Protein AF-A0A849FDZ3-F1 (afdb_monomer)

Radius of gyration: 18.73 Å; Cα contacts (8 Å, |Δi|>4): 47; chains: 1; bounding box: 44×27×50 Å

pLDDT: mean 84.11, std 13.03, range [46.38, 97.88]

Solvent-accessible surface area (backbone atoms only — not comparable to full-atom values): 6232 Å² total; per-residue (Å²): 130,76,91,40,75,70,62,47,52,57,54,47,57,64,52,71,40,48,82,94,50,28,70,62,55,47,50,52,52,50,52,52,50,51,52,51,49,50,50,49,66,63,46,47,59,54,50,68,71,26,58,86,28,51,74,29,84,87,78,47,95,52,77,68,40,49,68,59,55,53,51,52,52,52,50,52,50,47,52,54,47,43,76,74,70,54,76,89,62,85,94,58,54,65,69,61,41,44,55,59,65,74,75,108

Mean predicted aligned error: 6.89 Å

Structure (mmCIF, N/CA/C/O backbone):
data_AF-A0A849FDZ3-F1
#
_entry.id   AF-A0A849FDZ3-F1
#
loop_
_atom_site.group_PDB
_atom_site.id
_atom_site.type_symbol
_atom_site.label_atom_id
_atom_site.label_alt_id
_atom_site.label_comp_id
_atom_site.label_asym_id
_atom_site.label_entity_id
_atom_site.label_seq_id
_atom_site.pdbx_PDB_ins_code
_atom_site.Cartn_x
_atom_site.Cartn_y
_atom_site.Cartn_z
_atom_site.occupancy
_atom_site.B_iso_or_equiv
_atom_site.auth_seq_id
_atom_site.auth_comp_id
_atom_site.auth_asym_id
_atom_site.auth_atom_id
_atom_site.pdbx_PDB_model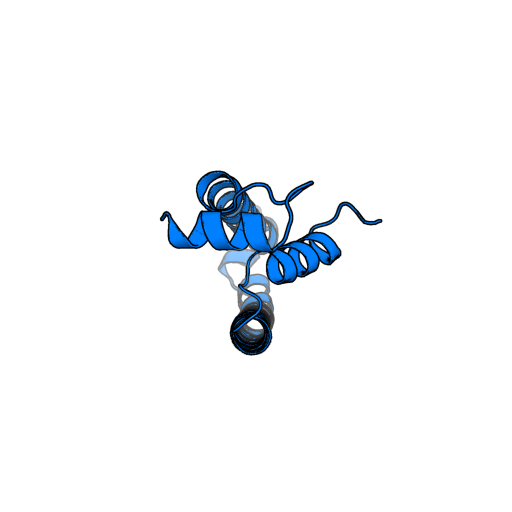_num
ATOM 1 N N . PHE A 1 1 ? 1.438 20.405 3.574 1.00 48.34 1 PHE A N 1
ATOM 2 C CA . PHE A 1 1 ? 2.163 19.255 4.156 1.00 48.34 1 PHE A CA 1
ATOM 3 C C . PHE A 1 1 ? 1.228 18.137 4.639 1.00 48.34 1 PHE A C 1
ATOM 5 O O . PHE A 1 1 ? 1.560 16.984 4.427 1.00 48.34 1 PHE A O 1
ATOM 12 N N . ALA A 1 2 ? 0.048 18.436 5.207 1.00 49.44 2 ALA A N 1
ATOM 13 C CA . ALA A 1 2 ? -0.872 17.420 5.751 1.00 49.44 2 ALA A CA 1
ATOM 14 C C . ALA A 1 2 ? -1.839 16.743 4.745 1.00 49.44 2 ALA A C 1
ATOM 16 O O . ALA A 1 2 ? -2.526 15.801 5.113 1.00 49.44 2 ALA A O 1
ATOM 17 N N . MET A 1 3 ? -1.894 17.188 3.482 1.00 60.69 3 MET A N 1
ATOM 18 C CA . MET A 1 3 ? -2.721 16.575 2.424 1.00 60.69 3 MET A CA 1
ATOM 19 C C . MET A 1 3 ? -1.892 15.612 1.564 1.00 60.69 3 MET A C 1
ATOM 21 O O . MET A 1 3 ? -1.787 15.778 0.352 1.00 60.69 3 MET A O 1
ATOM 25 N N . SER A 1 4 ? -1.204 14.663 2.189 1.00 73.31 4 SER A N 1
ATOM 26 C CA . SER A 1 4 ? -0.492 13.607 1.467 1.00 73.31 4 SER A CA 1
ATOM 27 C C . SER A 1 4 ? -0.880 12.246 2.027 1.00 73.31 4 SER A C 1
ATOM 29 O O . SER A 1 4 ? -1.417 12.146 3.131 1.00 73.31 4 SER A O 1
ATOM 31 N N . MET A 1 5 ? -0.590 11.193 1.264 1.00 74.88 5 MET A N 1
ATOM 32 C CA . MET A 1 5 ? -0.885 9.815 1.664 1.00 74.88 5 MET A CA 1
ATOM 33 C C . MET A 1 5 ? -0.196 9.410 2.977 1.00 74.88 5 MET A C 1
ATOM 35 O O . MET A 1 5 ? -0.674 8.510 3.653 1.00 74.88 5 MET A O 1
ATOM 39 N N . GLY A 1 6 ? 0.888 10.090 3.369 1.00 79.25 6 GLY A N 1
ATOM 40 C CA . GLY A 1 6 ? 1.611 9.813 4.613 1.00 79.25 6 GLY A CA 1
ATOM 41 C C . GLY A 1 6 ? 0.726 9.952 5.860 1.00 79.25 6 GLY A C 1
ATOM 42 O O . GLY A 1 6 ? 0.379 8.942 6.462 1.00 79.25 6 GLY A O 1
ATOM 43 N N . PRO A 1 7 ? 0.339 11.172 6.270 1.00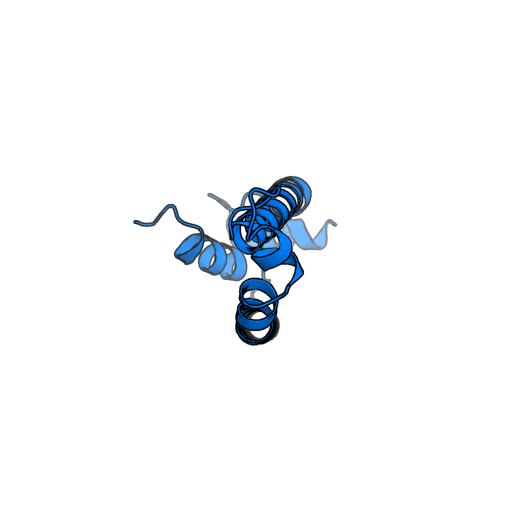 84.88 7 PRO A N 1
ATOM 44 C CA . PRO A 1 7 ? -0.469 11.379 7.471 1.00 84.88 7 PRO A CA 1
ATOM 45 C C . PRO A 1 7 ? -1.906 10.856 7.335 1.00 84.88 7 PRO A C 1
ATOM 47 O O . PRO A 1 7 ? -2.451 10.350 8.313 1.00 84.88 7 PRO A O 1
ATOM 50 N N . ILE A 1 8 ? -2.521 10.935 6.147 1.00 87.25 8 ILE A N 1
ATOM 51 C CA . ILE A 1 8 ? -3.940 10.577 5.983 1.00 87.25 8 ILE A CA 1
ATOM 52 C C . ILE A 1 8 ? -4.203 9.085 6.214 1.00 87.25 8 ILE A C 1
ATOM 54 O O . ILE A 1 8 ? -5.217 8.740 6.810 1.00 87.25 8 ILE A O 1
ATOM 58 N N . VAL A 1 9 ? -3.283 8.200 5.812 1.00 87.75 9 VAL A N 1
ATOM 59 C CA . VAL A 1 9 ? -3.444 6.749 6.000 1.00 87.75 9 VAL A CA 1
ATOM 60 C C . VAL A 1 9 ? -3.438 6.390 7.485 1.00 87.75 9 VAL A C 1
ATOM 62 O O . VAL A 1 9 ? -4.240 5.568 7.918 1.00 87.75 9 VAL A O 1
ATOM 65 N N . TRP A 1 10 ? -2.587 7.034 8.285 1.00 88.00 10 TRP A N 1
ATOM 66 C CA . TRP A 1 10 ? -2.534 6.787 9.728 1.00 88.00 10 TRP A CA 1
ATOM 67 C C . TRP A 1 10 ? -3.761 7.313 10.464 1.00 88.00 10 TRP A C 1
ATOM 69 O O . TRP A 1 10 ? -4.271 6.625 11.348 1.00 88.00 10 TRP A O 1
ATOM 79 N N . VAL A 1 11 ? -4.258 8.491 10.074 1.00 88.62 11 VAL A N 1
ATOM 80 C CA . VAL A 1 11 ? -5.519 9.032 10.603 1.00 88.62 11 VAL A CA 1
ATOM 81 C C . VAL A 1 11 ? -6.654 8.062 10.290 1.00 88.62 11 VAL A C 1
ATOM 83 O O . VAL A 1 11 ? -7.319 7.577 11.204 1.00 88.62 11 VAL A O 1
ATOM 86 N N . LEU A 1 12 ? -6.779 7.671 9.023 1.00 88.25 12 LEU A N 1
ATOM 87 C CA . LEU A 1 12 ? -7.806 6.752 8.556 1.00 88.25 12 LEU A CA 1
ATOM 88 C C . LEU A 1 12 ? -7.775 5.410 9.314 1.00 88.25 12 LEU A C 1
ATOM 90 O O . LEU A 1 12 ? -8.804 4.956 9.802 1.00 88.25 12 LEU A O 1
ATOM 94 N N . LEU A 1 13 ? -6.604 4.784 9.480 1.00 88.69 13 LEU A N 1
ATOM 95 C CA . LEU A 1 13 ? -6.483 3.532 10.242 1.00 88.69 13 LEU A CA 1
ATOM 96 C C . LEU A 1 13 ? -6.914 3.690 11.708 1.00 88.69 13 LEU A C 1
ATOM 98 O O . LEU A 1 13 ? -7.481 2.761 12.282 1.00 88.69 13 LEU A O 1
ATOM 102 N N . SER A 1 14 ? -6.668 4.850 12.320 1.00 86.50 14 SER A N 1
ATOM 103 C CA . SER A 1 14 ? -7.075 5.100 13.707 1.00 86.50 14 SER A CA 1
ATOM 104 C C . SER A 1 14 ? -8.585 5.324 13.866 1.00 86.50 14 SER A C 1
ATOM 106 O O . SER A 1 14 ? -9.140 4.971 14.910 1.00 86.50 14 SER A O 1
ATOM 108 N N . GLU A 1 15 ? -9.245 5.841 12.825 1.00 87.94 15 GLU A N 1
ATOM 109 C CA . GLU A 1 15 ? -10.686 6.128 12.787 1.00 87.94 15 GLU A CA 1
ATOM 110 C C . GLU A 1 15 ? -11.535 4.926 12.346 1.00 87.94 15 GLU A C 1
ATOM 112 O O . GLU A 1 15 ? -12.655 4.761 12.821 1.00 87.94 15 GLU A O 1
ATOM 117 N N . ILE A 1 16 ? -11.016 4.069 11.458 1.00 87.62 16 ILE A N 1
ATOM 118 C CA . ILE A 1 16 ? -11.750 2.907 10.928 1.00 87.62 16 ILE A CA 1
ATOM 119 C C . ILE A 1 16 ? -11.864 1.779 11.960 1.00 87.62 16 ILE A C 1
ATOM 121 O O . ILE A 1 16 ? -12.861 1.057 11.981 1.00 87.62 16 ILE A O 1
ATOM 125 N N . PHE A 1 17 ? -10.838 1.573 12.792 1.00 88.12 17 PHE A N 1
ATOM 126 C CA . PHE A 1 17 ? -10.834 0.443 13.717 1.00 88.12 17 PHE A CA 1
ATOM 127 C C . PHE A 1 17 ? -11.633 0.730 15.002 1.00 88.12 17 PHE A C 1
ATOM 129 O O . PHE A 1 17 ? -11.362 1.734 15.675 1.00 88.12 17 PHE A O 1
ATOM 136 N N . PRO A 1 18 ? -12.540 -0.187 15.414 1.00 85.88 18 PRO A N 1
ATOM 137 C CA . PRO A 1 18 ? -13.299 -0.055 16.655 1.00 85.88 18 PRO A CA 1
ATOM 138 C C . PRO A 1 18 ? -12.394 0.052 17.879 1.00 85.88 18 PRO A C 1
ATOM 140 O O . PRO A 1 18 ? -11.387 -0.657 17.980 1.00 85.88 18 PRO A O 1
ATOM 143 N N . ASN A 1 19 ? -12.788 0.863 18.863 1.00 84.62 19 ASN A N 1
ATOM 144 C CA . ASN A 1 19 ? -11.993 1.146 20.063 1.00 84.62 19 ASN A CA 1
ATOM 145 C C . ASN A 1 19 ? -11.528 -0.130 20.779 1.00 84.62 19 ASN A C 1
ATOM 147 O O . ASN A 1 19 ? -10.374 -0.223 21.195 1.00 84.62 19 ASN A O 1
ATOM 151 N N . LYS A 1 20 ? -12.409 -1.135 20.873 1.00 87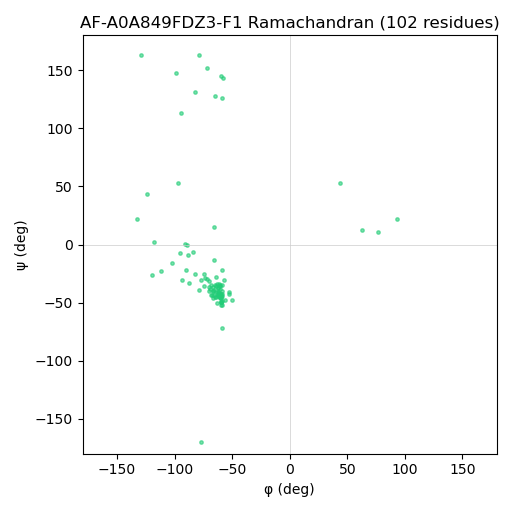.12 20 LYS A N 1
ATOM 152 C CA . LYS A 1 20 ? -12.164 -2.394 21.598 1.00 87.12 20 LYS A CA 1
ATOM 153 C C . LYS A 1 20 ? -10.995 -3.208 21.039 1.00 87.12 20 LYS A C 1
ATOM 155 O O . LYS A 1 20 ? -10.302 -3.870 21.804 1.00 87.12 20 LYS A O 1
ATOM 160 N N . ILE A 1 21 ? -10.786 -3.173 19.722 1.00 88.50 21 ILE A N 1
ATOM 161 C CA . ILE A 1 21 ? -9.761 -3.975 19.034 1.00 88.50 21 ILE A CA 1
ATOM 162 C C . ILE A 1 21 ? -8.705 -3.121 18.334 1.00 88.50 21 ILE A C 1
ATOM 164 O O . ILE A 1 21 ? -7.805 -3.678 17.706 1.00 88.50 21 ILE A O 1
ATOM 168 N N . ARG A 1 22 ? -8.784 -1.787 18.442 1.00 88.19 22 ARG A N 1
ATOM 169 C CA . ARG A 1 22 ? -7.947 -0.846 17.684 1.00 88.19 22 ARG A CA 1
ATOM 170 C C . ARG A 1 22 ? -6.469 -1.189 17.775 1.00 88.19 22 ARG A C 1
ATOM 172 O O . ARG A 1 22 ? -5.812 -1.260 16.748 1.00 88.19 22 ARG A O 1
ATOM 179 N N . SER A 1 23 ? -5.955 -1.443 18.977 1.00 91.62 23 SER A N 1
ATOM 180 C CA . SER A 1 23 ? -4.532 -1.753 19.166 1.00 91.62 23 SER A CA 1
ATOM 181 C C . SER A 1 23 ? -4.103 -3.019 18.409 1.00 91.62 23 SER A C 1
ATOM 183 O O . SER A 1 23 ? -3.107 -2.990 17.688 1.00 91.62 23 SER A O 1
ATOM 185 N N . ALA A 1 24 ? -4.882 -4.101 18.499 1.00 94.12 24 ALA A N 1
ATOM 186 C CA . ALA A 1 24 ? -4.586 -5.352 17.803 1.00 94.12 24 ALA A CA 1
ATOM 187 C C . ALA A 1 24 ? -4.745 -5.215 16.279 1.00 94.12 24 ALA A C 1
ATOM 189 O O . ALA A 1 24 ? -3.877 -5.650 15.523 1.00 94.12 24 ALA A O 1
ATOM 190 N N . ALA A 1 25 ? -5.816 -4.561 15.822 1.00 92.62 25 ALA A N 1
ATOM 191 C CA . ALA A 1 25 ? -6.062 -4.312 14.404 1.00 92.62 25 ALA A CA 1
ATOM 192 C C . ALA A 1 25 ? -4.967 -3.429 13.783 1.00 92.62 25 ALA A C 1
ATOM 194 O O . ALA A 1 25 ? -4.450 -3.740 12.708 1.00 92.62 25 ALA A O 1
ATOM 195 N N . MET A 1 26 ? -4.537 -2.382 14.497 1.00 94.06 26 MET A N 1
ATOM 196 C CA . MET A 1 26 ? -3.397 -1.562 14.098 1.00 94.06 26 MET A CA 1
ATOM 197 C C . MET A 1 26 ? -2.110 -2.381 14.034 1.00 94.06 26 MET A C 1
ATOM 199 O O . MET A 1 26 ? -1.384 -2.256 13.055 1.00 94.06 26 MET A O 1
ATOM 203 N N . ALA A 1 27 ? -1.828 -3.250 15.008 1.00 95.25 27 ALA A N 1
ATOM 204 C CA . ALA A 1 27 ? -0.630 -4.091 14.974 1.00 95.25 27 ALA A CA 1
ATOM 205 C C . ALA A 1 27 ? -0.585 -4.986 13.722 1.00 95.25 27 ALA A C 1
ATOM 207 O O . ALA A 1 27 ? 0.452 -5.065 13.066 1.00 95.25 27 ALA A O 1
ATOM 208 N N . VAL A 1 28 ? -1.713 -5.596 13.342 1.00 96.12 28 VAL A N 1
ATOM 209 C CA . VAL A 1 28 ? -1.820 -6.404 12.114 1.00 96.12 28 VAL A CA 1
ATOM 210 C C . VAL A 1 28 ? -1.629 -5.545 10.863 1.00 96.12 28 VAL A C 1
ATOM 212 O O . VAL A 1 28 ? -0.870 -5.928 9.973 1.00 96.12 28 VAL A O 1
ATOM 215 N N . ALA A 1 29 ? -2.263 -4.370 10.797 1.00 94.06 29 ALA A N 1
ATOM 216 C CA . ALA A 1 29 ? -2.114 -3.450 9.669 1.00 94.06 29 ALA A CA 1
ATOM 217 C C . ALA A 1 29 ? -0.657 -2.987 9.499 1.00 94.06 29 ALA A C 1
ATOM 219 O O . ALA A 1 29 ? -0.126 -2.987 8.388 1.00 94.06 29 ALA A O 1
ATOM 220 N N . VAL A 1 30 ? 0.014 -2.657 10.604 1.00 94.75 30 VAL A N 1
ATOM 221 C CA . VAL A 1 30 ? 1.423 -2.248 10.621 1.00 94.75 30 VAL A CA 1
ATOM 222 C C . VAL A 1 30 ? 2.337 -3.408 10.233 1.00 94.75 30 VAL A C 1
ATOM 224 O O . VAL A 1 30 ? 3.233 -3.222 9.413 1.00 94.75 30 VAL A O 1
ATOM 227 N N . ALA A 1 31 ? 2.098 -4.615 10.747 1.00 97.44 31 ALA A N 1
ATOM 228 C CA . ALA A 1 31 ? 2.853 -5.803 10.350 1.00 97.44 31 ALA A CA 1
ATOM 229 C C . ALA A 1 31 ? 2.709 -6.086 8.846 1.00 97.44 31 ALA A C 1
ATOM 231 O O . ALA A 1 31 ? 3.707 -6.314 8.163 1.00 97.44 31 ALA A O 1
ATOM 232 N N . GLY A 1 32 ? 1.488 -5.993 8.309 1.00 96.44 32 GLY A N 1
ATOM 233 C CA . GLY A 1 32 ? 1.228 -6.102 6.873 1.00 96.44 32 GLY A CA 1
ATOM 234 C C . GLY A 1 32 ? 1.944 -5.019 6.061 1.00 96.44 32 GLY A C 1
ATOM 235 O O . GLY A 1 32 ? 2.555 -5.322 5.038 1.00 96.44 32 GLY A O 1
ATOM 236 N N . GLN A 1 33 ? 1.946 -3.772 6.542 1.00 95.19 33 GLN A N 1
ATOM 237 C CA . GLN A 1 33 ? 2.671 -2.660 5.919 1.00 95.19 33 GLN A CA 1
ATOM 238 C C . GLN A 1 33 ? 4.186 -2.896 5.902 1.00 95.19 33 GLN A C 1
ATOM 240 O O . GLN A 1 33 ? 4.840 -2.599 4.902 1.00 95.19 33 GLN A O 1
ATOM 245 N N . TRP A 1 34 ? 4.766 -3.426 6.978 1.00 96.81 34 TRP A N 1
ATOM 246 C CA . TRP A 1 34 ? 6.193 -3.759 7.024 1.00 96.81 34 TRP A CA 1
ATOM 247 C C . TRP A 1 34 ? 6.540 -4.941 6.128 1.00 96.81 34 TRP A C 1
ATOM 249 O O . TRP A 1 34 ? 7.559 -4.905 5.444 1.00 96.81 34 TRP A O 1
ATOM 259 N N . LEU A 1 35 ? 5.676 -5.950 6.062 1.00 97.88 35 LEU A N 1
ATOM 260 C CA . LEU A 1 35 ? 5.856 -7.079 5.158 1.00 97.88 35 LEU A CA 1
ATOM 261 C C . LEU A 1 35 ? 5.798 -6.633 3.689 1.00 97.88 35 LEU A C 1
ATOM 263 O O . LEU A 1 35 ? 6.662 -7.002 2.895 1.00 97.88 35 LEU A O 1
ATOM 267 N N . ALA A 1 36 ? 4.832 -5.787 3.330 1.00 95.12 36 ALA A N 1
ATOM 268 C CA . ALA A 1 36 ? 4.754 -5.193 1.999 1.00 95.12 36 ALA A CA 1
ATOM 269 C C . ALA A 1 36 ? 5.993 -4.339 1.688 1.00 95.12 36 ALA A C 1
ATOM 271 O O . ALA A 1 36 ? 6.561 -4.453 0.603 1.00 95.12 36 ALA A O 1
ATOM 272 N N . ASN A 1 37 ? 6.457 -3.531 2.648 1.00 96.12 37 ASN A N 1
ATOM 273 C CA . ASN A 1 37 ? 7.687 -2.754 2.502 1.00 96.12 37 ASN A CA 1
ATOM 274 C C . ASN A 1 37 ? 8.910 -3.653 2.270 1.00 96.12 37 ASN A C 1
ATOM 276 O O . ASN A 1 37 ? 9.711 -3.358 1.384 1.00 96.12 37 ASN A O 1
ATOM 280 N N . TYR A 1 38 ? 9.025 -4.761 3.004 1.00 97.50 38 TYR A N 1
ATOM 281 C CA . TYR A 1 38 ? 10.082 -5.746 2.802 1.00 97.50 38 TYR A CA 1
ATOM 282 C C . TYR A 1 38 ? 10.038 -6.306 1.378 1.00 97.50 38 TYR A C 1
ATOM 284 O O . TYR A 1 38 ? 11.038 -6.230 0.666 1.00 97.50 38 TYR A O 1
ATOM 292 N N . PHE A 1 39 ? 8.877 -6.783 0.920 1.00 96.69 39 PHE A N 1
ATOM 293 C CA . PHE A 1 39 ? 8.740 -7.321 -0.434 1.00 96.69 39 PHE A CA 1
ATOM 294 C C . PHE A 1 39 ? 9.081 -6.298 -1.510 1.00 96.69 39 PHE A C 1
ATOM 296 O O . PHE A 1 39 ? 9.840 -6.620 -2.421 1.00 96.69 39 PHE A O 1
ATOM 303 N N . V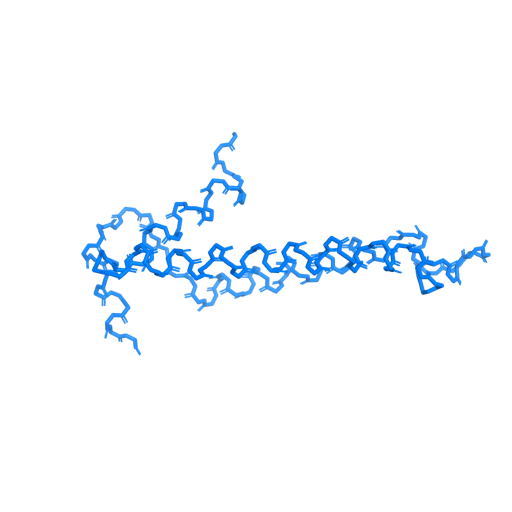AL A 1 40 ? 8.582 -5.064 -1.407 1.00 95.56 40 VAL A N 1
ATOM 304 C CA . VAL A 1 40 ? 8.922 -3.999 -2.361 1.00 95.56 40 VAL A CA 1
ATOM 305 C C . VAL A 1 40 ? 10.422 -3.725 -2.334 1.00 95.56 40 VAL A C 1
ATOM 307 O O . VAL A 1 40 ? 11.043 -3.675 -3.386 1.00 95.56 40 VAL A O 1
ATOM 310 N N . SER A 1 41 ? 11.032 -3.628 -1.154 1.00 95.88 41 SER A N 1
ATOM 311 C CA . SER A 1 41 ? 12.468 -3.351 -1.025 1.00 95.88 41 SER A CA 1
ATOM 312 C C . SER A 1 41 ? 13.343 -4.461 -1.614 1.00 95.88 41 SER A C 1
ATOM 314 O O . SER A 1 41 ? 14.380 -4.163 -2.195 1.00 95.88 41 SER A O 1
ATOM 316 N N . GLN A 1 42 ? 12.932 -5.729 -1.500 1.00 96.00 42 GLN A N 1
ATOM 317 C CA . GLN A 1 42 ? 13.667 -6.856 -2.087 1.00 96.00 42 GLN A CA 1
ATOM 318 C C . GLN A 1 42 ? 13.419 -7.001 -3.593 1.00 96.00 42 GLN A C 1
ATOM 320 O O . GLN A 1 42 ? 14.336 -7.309 -4.348 1.00 96.00 42 GLN A O 1
ATOM 325 N N . THR A 1 43 ? 12.185 -6.785 -4.048 1.00 92.81 43 THR A N 1
ATOM 326 C CA . THR A 1 43 ? 11.812 -6.982 -5.459 1.00 92.81 43 THR A CA 1
ATOM 327 C C . THR A 1 43 ? 12.162 -5.790 -6.339 1.00 92.81 43 THR A C 1
ATOM 329 O O . THR A 1 43 ? 12.399 -5.970 -7.530 1.00 92.81 43 THR A O 1
ATOM 332 N N . PHE A 1 44 ? 12.247 -4.580 -5.785 1.00 92.69 44 PHE A N 1
ATOM 333 C CA . PHE A 1 44 ? 12.531 -3.374 -6.558 1.00 92.69 44 PHE A CA 1
ATOM 334 C C . PHE A 1 44 ? 13.884 -3.431 -7.292 1.00 92.69 44 PHE A C 1
ATOM 336 O O . PHE A 1 44 ? 13.874 -3.221 -8.507 1.00 92.69 44 PHE A O 1
ATOM 343 N N . PRO A 1 45 ? 15.021 -3.791 -6.654 1.00 92.25 45 PRO A N 1
ATOM 344 C CA . PRO A 1 45 ? 16.287 -3.979 -7.367 1.00 92.25 45 PRO A CA 1
ATOM 345 C C . PRO A 1 45 ? 16.197 -5.048 -8.459 1.00 92.25 45 PRO A C 1
ATOM 347 O O . PRO A 1 45 ? 16.686 -4.833 -9.561 1.00 92.25 45 PRO A O 1
ATOM 350 N N . ILE A 1 46 ? 15.491 -6.157 -8.194 1.00 92.25 46 ILE A N 1
ATOM 351 C CA . ILE A 1 46 ? 15.295 -7.241 -9.170 1.00 92.25 46 ILE A CA 1
ATOM 352 C C . ILE A 1 46 ? 14.593 -6.710 -10.423 1.00 92.25 46 ILE A C 1
ATOM 354 O O . ILE A 1 46 ? 15.018 -7.008 -11.534 1.00 92.25 46 ILE A O 1
ATOM 358 N N . VAL A 1 47 ? 13.546 -5.895 -10.270 1.00 90.25 47 VAL A N 1
ATOM 359 C CA . VAL A 1 47 ? 12.843 -5.284 -11.408 1.00 90.25 47 VAL A CA 1
ATOM 360 C C . VAL A 1 47 ? 13.739 -4.281 -12.129 1.00 90.25 47 VAL A C 1
ATOM 362 O O . VAL A 1 47 ? 13.810 -4.311 -13.355 1.00 90.25 47 VAL A O 1
ATOM 365 N N . VAL A 1 48 ? 14.435 -3.411 -11.395 1.00 88.75 48 VAL A N 1
ATOM 366 C CA . VAL A 1 48 ? 15.314 -2.383 -11.975 1.00 88.75 48 VAL A CA 1
ATOM 367 C C . VAL A 1 48 ? 16.450 -3.006 -12.787 1.00 88.75 48 VAL A C 1
ATOM 369 O O . VAL A 1 48 ? 16.767 -2.524 -13.875 1.00 88.75 48 VAL A O 1
ATOM 372 N N . GLU A 1 49 ? 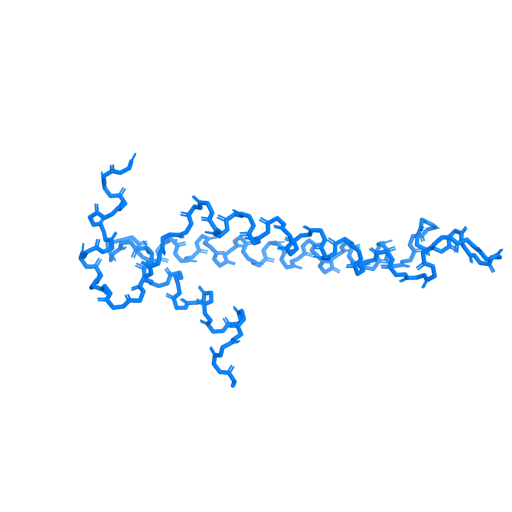17.049 -4.080 -12.284 1.00 87.62 49 GLU A N 1
ATOM 373 C CA . GLU A 1 49 ? 18.176 -4.762 -12.919 1.00 87.62 49 GLU A CA 1
ATOM 374 C C . GLU A 1 49 ? 17.750 -5.840 -13.919 1.00 87.62 49 GLU A C 1
ATOM 376 O O . GLU A 1 49 ? 18.596 -6.347 -14.656 1.00 87.62 49 GLU A O 1
ATOM 381 N N . SER A 1 50 ? 16.457 -6.176 -13.967 1.00 86.19 50 SER A N 1
ATOM 382 C CA . SER A 1 50 ? 15.941 -7.198 -14.871 1.00 86.19 50 SER A CA 1
ATOM 383 C C . SER A 1 50 ? 16.201 -6.850 -16.330 1.00 86.19 50 SER A C 1
ATOM 385 O O . SER A 1 50 ? 16.059 -5.699 -16.759 1.00 86.19 50 SER A O 1
ATOM 387 N N . ASP A 1 51 ? 16.458 -7.887 -17.124 1.00 81.19 51 ASP A N 1
ATOM 388 C CA . ASP A 1 51 ? 16.509 -7.752 -18.572 1.00 81.19 51 ASP A CA 1
ATOM 389 C C . ASP A 1 51 ? 15.195 -7.189 -19.109 1.00 81.19 51 ASP A C 1
ATOM 391 O O . ASP A 1 51 ? 15.239 -6.423 -20.042 1.00 81.19 51 ASP A O 1
ATOM 395 N N . ALA A 1 52 ? 14.029 -7.426 -18.499 1.00 79.06 52 ALA A N 1
ATOM 396 C CA . ALA A 1 52 ? 12.768 -6.797 -18.921 1.00 79.06 52 ALA A CA 1
ATOM 397 C C . ALA A 1 52 ? 12.784 -5.260 -18.834 1.00 79.06 52 ALA A C 1
ATOM 399 O O . ALA A 1 52 ? 12.244 -4.583 -19.711 1.00 79.06 52 ALA A O 1
ATOM 400 N N . ASN A 1 53 ? 13.418 -4.702 -17.801 1.00 79.06 53 ASN A N 1
ATOM 401 C CA . ASN A 1 53 ? 13.611 -3.259 -17.676 1.00 79.06 53 ASN A CA 1
ATOM 402 C C . ASN A 1 53 ? 14.740 -2.747 -18.594 1.00 79.06 53 ASN A C 1
ATOM 404 O O . ASN A 1 53 ? 14.669 -1.616 -19.079 1.00 79.06 53 ASN A O 1
ATOM 408 N N . ARG A 1 54 ? 15.748 -3.595 -18.860 1.00 69.75 54 ARG A N 1
ATOM 409 C CA . ARG A 1 54 ? 16.949 -3.300 -19.666 1.00 69.75 54 ARG A CA 1
ATOM 410 C C . ARG A 1 54 ? 16.886 -3.713 -21.143 1.00 69.75 54 ARG A C 1
ATOM 412 O O . ARG A 1 54 ? 17.784 -3.329 -21.885 1.00 69.75 54 ARG A O 1
ATOM 419 N N . LEU A 1 55 ? 15.857 -4.438 -21.599 1.00 58.19 55 LEU A N 1
ATOM 420 C CA . LEU A 1 55 ? 15.705 -5.134 -22.906 1.00 58.19 55 LEU A CA 1
ATOM 421 C C . LEU A 1 55 ? 15.639 -4.181 -24.117 1.00 58.19 55 LEU A C 1
ATOM 423 O O . LEU A 1 55 ? 15.199 -4.522 -25.207 1.00 58.19 55 LEU A O 1
ATOM 427 N N . ILE A 1 56 ? 16.032 -2.938 -23.891 1.00 52.88 56 ILE A N 1
ATOM 428 C CA . ILE A 1 56 ? 15.784 -1.720 -24.645 1.00 52.88 56 ILE A CA 1
ATOM 429 C C . ILE A 1 56 ? 17.118 -0.977 -24.808 1.00 52.88 56 ILE A C 1
ATOM 431 O O . ILE A 1 56 ? 17.157 0.226 -25.034 1.00 52.88 56 ILE A O 1
ATOM 435 N N . MET A 1 57 ? 18.246 -1.678 -24.688 1.00 49.19 57 MET A N 1
ATOM 436 C CA . MET A 1 57 ? 19.562 -1.055 -24.820 1.00 49.19 57 MET A CA 1
ATOM 437 C C . MET A 1 57 ? 19.828 -0.520 -26.245 1.00 49.19 57 MET A C 1
ATOM 439 O O . MET A 1 57 ? 20.686 0.337 -26.398 1.00 49.19 57 MET A O 1
ATOM 443 N N . ASP A 1 58 ? 19.004 -0.909 -27.232 1.00 52.72 58 ASP A N 1
ATOM 444 C CA . ASP A 1 58 ? 19.014 -0.417 -28.622 1.00 52.72 58 ASP A CA 1
ATOM 445 C C . ASP A 1 58 ? 17.643 0.156 -29.075 1.00 52.72 58 ASP A C 1
ATOM 447 O O . ASP A 1 58 ? 17.153 -0.134 -30.165 1.00 52.72 58 ASP A O 1
ATOM 451 N N . GLY A 1 59 ? 16.967 0.957 -28.236 1.00 54.09 59 GLY A N 1
ATOM 452 C CA . GLY A 1 59 ? 15.782 1.735 -28.660 1.00 54.09 59 GLY A CA 1
ATOM 453 C C . GLY A 1 59 ? 14.402 1.090 -28.452 1.00 54.09 59 GLY A C 1
ATOM 454 O O . GLY A 1 59 ? 13.436 1.473 -29.107 1.00 54.09 59 GLY A O 1
ATOM 455 N N . GLY A 1 60 ? 14.273 0.122 -27.549 1.00 61.44 60 GLY A N 1
ATOM 456 C CA . GLY A 1 60 ? 12.971 -0.455 -27.188 1.00 61.44 60 GLY A CA 1
ATOM 457 C C . GLY A 1 60 ? 12.069 0.391 -26.243 1.00 61.44 60 GLY A C 1
ATOM 458 O O . GLY A 1 60 ? 12.311 1.557 -25.949 1.00 61.44 60 GLY A O 1
ATOM 459 N N . THR A 1 61 ? 10.989 -0.223 -25.754 1.00 61.34 61 THR A N 1
ATOM 460 C CA . THR A 1 61 ? 9.725 0.384 -25.279 1.00 61.34 61 THR A CA 1
ATOM 461 C C . THR A 1 61 ? 9.702 1.169 -23.953 1.00 61.34 61 THR A C 1
ATOM 463 O O . THR A 1 61 ? 8.865 2.053 -23.811 1.00 61.34 61 THR A O 1
ATOM 466 N N . TRP A 1 62 ? 10.546 0.856 -22.967 1.00 65.31 62 TRP A N 1
ATOM 467 C CA . TRP A 1 62 ? 10.405 1.321 -21.570 1.00 65.31 62 TRP A CA 1
ATOM 468 C C . TRP A 1 62 ? 11.479 2.308 -21.093 1.00 65.31 62 TRP A C 1
ATOM 470 O O . TRP A 1 62 ? 11.207 3.031 -20.145 1.00 65.31 62 TRP A O 1
ATOM 480 N N . ASN A 1 63 ? 12.679 2.356 -21.691 1.00 73.88 63 ASN A N 1
ATOM 481 C CA . ASN A 1 63 ? 13.785 3.247 -21.282 1.00 73.88 63 ASN A CA 1
ATOM 482 C C . ASN A 1 63 ? 14.009 3.312 -19.746 1.00 73.88 63 ASN A C 1
ATOM 484 O O . ASN A 1 63 ? 13.982 4.384 -19.145 1.00 73.88 63 ASN A O 1
ATOM 488 N N . ASN A 1 64 ? 14.170 2.156 -19.089 1.00 75.19 64 ASN A N 1
ATOM 489 C CA . ASN A 1 64 ? 14.302 2.022 -17.627 1.00 75.19 64 ASN A CA 1
ATOM 490 C C . ASN A 1 64 ? 13.087 2.485 -16.790 1.00 75.19 64 ASN A C 1
ATOM 492 O O . ASN A 1 64 ? 13.198 2.621 -15.570 1.00 75.19 64 ASN A O 1
ATOM 496 N N . ALA A 1 65 ? 11.924 2.728 -17.406 1.00 85.75 65 ALA A N 1
ATOM 497 C CA . ALA A 1 65 ? 10.751 3.254 -16.712 1.00 85.75 65 ALA A CA 1
ATOM 498 C C . ALA A 1 65 ? 9.794 2.185 -16.150 1.00 85.75 65 ALA A C 1
ATOM 500 O O . ALA A 1 65 ? 8.780 2.536 -15.540 1.00 85.75 65 ALA A O 1
ATOM 501 N N . LEU A 1 66 ? 10.089 0.891 -16.325 1.00 86.06 66 LEU A N 1
ATOM 502 C CA . LEU A 1 66 ? 9.200 -0.207 -15.923 1.00 86.06 66 LEU A CA 1
ATOM 503 C C . LEU A 1 66 ? 8.745 -0.129 -14.447 1.00 86.06 66 LEU A C 1
ATOM 505 O O . LEU A 1 66 ? 7.546 -0.291 -14.203 1.00 86.06 66 LEU A O 1
ATOM 509 N N . PRO A 1 67 ? 9.611 0.193 -13.457 1.00 89.50 67 PRO A N 1
ATOM 510 C CA . PRO A 1 67 ? 9.177 0.324 -12.064 1.00 89.50 67 PRO A CA 1
ATOM 511 C C . PRO A 1 67 ? 8.121 1.419 -11.856 1.00 89.50 67 PRO A C 1
ATOM 513 O O . PRO A 1 67 ? 7.199 1.249 -11.059 1.00 89.50 67 PRO A O 1
ATOM 516 N N . TYR A 1 68 ? 8.210 2.530 -12.595 1.00 89.44 68 TYR A N 1
ATOM 517 C CA . TYR A 1 68 ? 7.250 3.631 -12.480 1.00 89.44 68 TYR A CA 1
ATOM 518 C C . TYR A 1 68 ? 5.879 3.254 -13.041 1.00 89.44 68 TYR A C 1
ATOM 520 O O . TYR A 1 68 ? 4.859 3.629 -12.461 1.00 89.44 68 TYR A O 1
ATOM 528 N N . PHE A 1 69 ? 5.831 2.480 -14.128 1.00 90.44 69 PHE A N 1
ATOM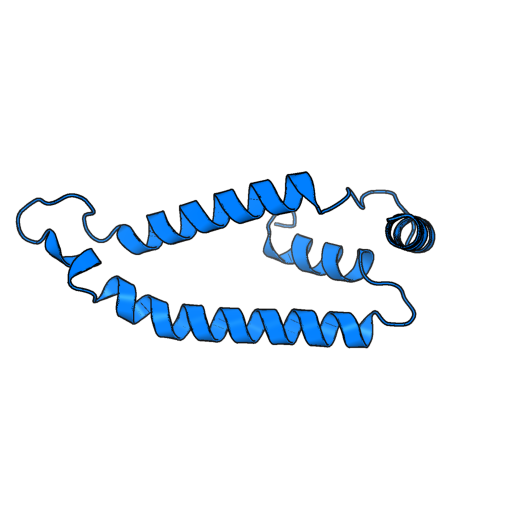 529 C CA . PHE A 1 69 ? 4.570 1.955 -14.658 1.00 90.44 69 PHE A CA 1
ATOM 530 C C . PHE A 1 69 ? 3.923 0.952 -13.704 1.00 90.44 69 PHE A C 1
ATOM 532 O O . PHE A 1 69 ? 2.713 1.020 -13.487 1.00 90.44 69 PHE A O 1
ATOM 539 N N . LEU A 1 70 ? 4.718 0.085 -13.068 1.00 91.50 70 LEU A N 1
ATOM 540 C CA . LEU A 1 70 ? 4.219 -0.820 -12.030 1.00 91.50 70 LEU A CA 1
ATOM 541 C C . LEU A 1 70 ? 3.616 -0.037 -10.859 1.00 91.50 70 LEU A C 1
ATOM 543 O O . LEU A 1 70 ? 2.475 -0.290 -10.477 1.00 91.50 70 LEU A O 1
ATOM 547 N N . PHE A 1 71 ? 4.323 0.966 -10.331 1.00 92.50 71 PHE A N 1
ATOM 548 C CA . PHE A 1 71 ? 3.780 1.808 -9.262 1.00 92.50 71 PHE A CA 1
ATOM 549 C C . PHE A 1 71 ? 2.541 2.590 -9.694 1.00 92.50 71 PHE A C 1
ATOM 551 O O . PHE A 1 71 ? 1.590 2.689 -8.922 1.00 92.50 71 PHE A O 1
ATOM 558 N N . SER A 1 72 ? 2.499 3.081 -10.932 1.00 94.31 72 SER A N 1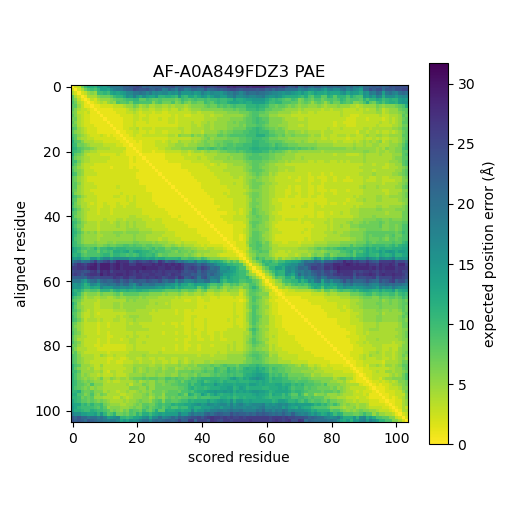
ATOM 559 C CA . SER A 1 72 ? 1.320 3.762 -11.476 1.00 94.31 72 SER A CA 1
ATOM 560 C C . SER A 1 72 ? 0.105 2.833 -11.530 1.00 94.31 72 SER A C 1
ATOM 562 O O . SER A 1 72 ? -0.992 3.236 -11.147 1.00 94.31 72 SER A O 1
ATOM 564 N N . ALA A 1 73 ? 0.290 1.568 -11.919 1.00 95.56 73 ALA A N 1
ATOM 565 C CA . ALA A 1 73 ? -0.774 0.567 -11.885 1.00 95.56 73 ALA A CA 1
ATOM 566 C C . ALA A 1 73 ? -1.276 0.313 -10.451 1.00 95.56 73 ALA A C 1
ATOM 568 O O . ALA A 1 73 ? -2.485 0.304 -10.216 1.00 95.56 73 ALA A O 1
ATOM 569 N N . PHE A 1 74 ? -0.372 0.194 -9.471 1.00 94.69 74 PHE A N 1
ATOM 570 C CA . PHE A 1 74 ? -0.759 0.076 -8.060 1.00 94.69 74 PHE A CA 1
ATOM 571 C C . PHE A 1 74 ? -1.501 1.312 -7.543 1.00 94.69 74 PHE A C 1
ATOM 573 O O . PHE A 1 74 ? -2.465 1.163 -6.796 1.00 94.69 74 PHE A O 1
ATOM 580 N N . ILE A 1 75 ? -1.120 2.521 -7.966 1.00 94.25 75 ILE A N 1
ATOM 581 C CA . ILE A 1 75 ? -1.844 3.752 -7.619 1.00 94.25 75 ILE A CA 1
ATOM 582 C C . ILE A 1 75 ? -3.287 3.688 -8.129 1.00 94.25 75 ILE A C 1
ATOM 584 O O . ILE A 1 75 ? -4.208 3.986 -7.371 1.00 94.25 75 ILE A O 1
ATOM 588 N N . VAL A 1 76 ? -3.511 3.250 -9.371 1.00 97.00 76 VAL A N 1
ATOM 589 C CA . VAL A 1 76 ? -4.871 3.086 -9.918 1.00 97.00 76 VAL A CA 1
ATOM 590 C C . VAL A 1 76 ? -5.674 2.068 -9.104 1.00 97.00 76 VAL A C 1
ATOM 592 O O . VAL A 1 76 ? -6.824 2.335 -8.759 1.00 97.00 76 VAL A O 1
ATOM 595 N N . ILE A 1 77 ? -5.068 0.936 -8.732 1.00 96.25 77 ILE A N 1
ATOM 596 C CA . ILE A 1 77 ? -5.712 -0.072 -7.875 1.00 96.25 77 ILE A CA 1
ATOM 597 C C . ILE A 1 77 ? -6.097 0.532 -6.518 1.00 96.25 77 ILE A C 1
ATOM 599 O O . ILE A 1 77 ? -7.221 0.330 -6.061 1.00 96.25 77 ILE A O 1
ATOM 603 N N . ILE A 1 78 ? -5.204 1.305 -5.893 1.00 92.88 78 ILE A N 1
ATOM 604 C CA . ILE A 1 78 ? -5.469 1.977 -4.613 1.00 92.88 78 ILE A CA 1
ATOM 605 C C . ILE A 1 78 ? -6.618 2.978 -4.756 1.00 92.88 78 ILE A C 1
ATOM 607 O O . ILE A 1 78 ? -7.506 2.989 -3.910 1.00 92.88 78 ILE A O 1
ATOM 611 N N . ILE A 1 79 ? -6.648 3.777 -5.826 1.00 93.50 79 ILE A N 1
ATOM 612 C CA . ILE A 1 79 ? -7.737 4.731 -6.085 1.00 93.50 79 ILE A CA 1
ATOM 613 C C . ILE A 1 79 ? -9.079 3.999 -6.180 1.00 93.50 79 ILE A C 1
ATOM 615 O O . ILE A 1 79 ? -10.035 4.386 -5.509 1.00 93.50 79 ILE A O 1
ATOM 619 N N . LEU A 1 80 ? -9.150 2.920 -6.965 1.00 96.50 80 LEU A N 1
ATOM 620 C CA . LEU A 1 80 ? -10.373 2.127 -7.118 1.00 96.50 80 LEU A CA 1
ATOM 621 C C . LEU A 1 80 ? -10.792 1.462 -5.803 1.00 96.50 80 LEU A C 1
ATOM 623 O O . LEU A 1 80 ? -11.977 1.445 -5.470 1.00 96.50 80 LEU A O 1
ATOM 627 N N . PHE A 1 81 ? -9.830 0.941 -5.039 1.00 93.75 81 PHE A N 1
ATOM 628 C CA . PHE A 1 81 ? -10.085 0.336 -3.737 1.00 93.75 81 PHE A CA 1
ATOM 629 C C . PHE A 1 81 ? -10.643 1.357 -2.741 1.00 93.75 81 PHE A C 1
ATOM 631 O O . PHE A 1 81 ? -11.689 1.117 -2.139 1.00 93.75 81 PHE A O 1
ATOM 638 N N . VAL A 1 82 ? -9.988 2.513 -2.603 1.00 91.62 82 VAL A N 1
ATOM 639 C CA . VAL A 1 82 ? -10.423 3.588 -1.703 1.00 91.62 82 VAL A CA 1
ATOM 640 C C . VAL A 1 82 ? -11.813 4.069 -2.098 1.00 91.62 82 VAL A C 1
ATOM 642 O O . VAL A 1 82 ? -12.706 4.078 -1.258 1.00 91.62 82 VAL A O 1
ATOM 645 N N . TRP A 1 83 ? -12.031 4.361 -3.382 1.00 91.19 83 TRP A N 1
ATOM 646 C CA . TRP A 1 83 ? -13.322 4.830 -3.884 1.00 91.19 83 TRP A CA 1
ATOM 647 C C . TRP A 1 83 ? -14.469 3.846 -3.612 1.00 91.19 83 TRP A C 1
ATOM 649 O O . TRP A 1 83 ? -15.597 4.264 -3.355 1.00 91.19 83 TRP A O 1
ATOM 659 N N . ARG A 1 84 ? -14.199 2.535 -3.652 1.00 92.38 84 ARG A N 1
ATOM 660 C CA . ARG A 1 84 ? -15.234 1.499 -3.533 1.00 92.38 84 ARG A CA 1
ATOM 661 C C . ARG A 1 84 ? -15.467 0.981 -2.112 1.00 92.38 84 ARG A C 1
ATOM 663 O O . ARG A 1 84 ? -16.582 0.524 -1.824 1.00 92.38 84 ARG A O 1
ATOM 670 N N . TYR A 1 85 ? -14.442 0.972 -1.262 1.00 89.38 85 TYR A N 1
ATOM 671 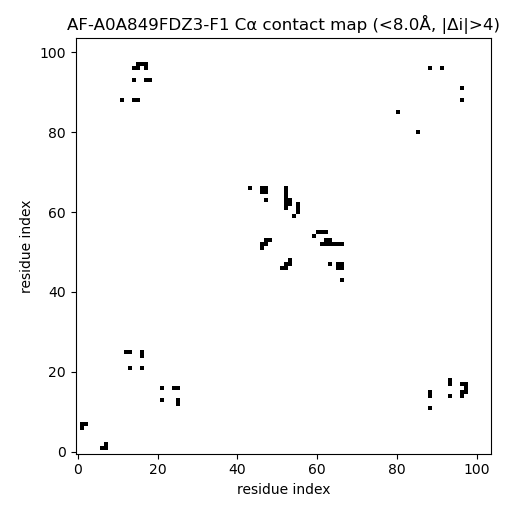C CA . TYR A 1 85 ? -14.474 0.269 0.027 1.00 89.38 85 TYR A CA 1
ATOM 672 C C . TYR A 1 85 ? -14.271 1.166 1.243 1.00 89.38 85 TYR A C 1
ATOM 674 O O . TYR A 1 85 ? -14.769 0.811 2.313 1.00 89.38 85 TYR A O 1
ATOM 682 N N . ILE A 1 86 ? -13.592 2.305 1.102 1.00 88.00 86 ILE A N 1
ATOM 683 C 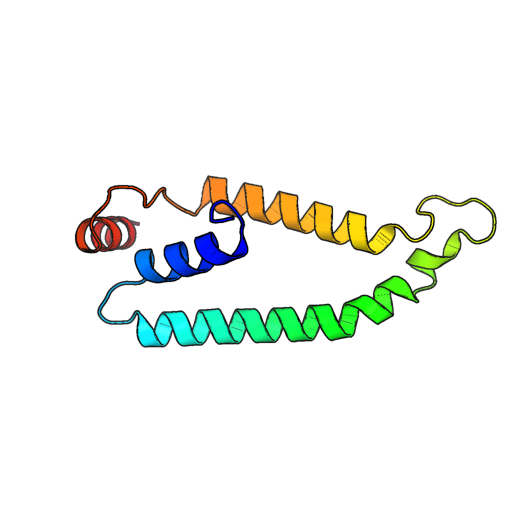CA . ILE A 1 86 ? -13.286 3.191 2.225 1.00 88.00 86 ILE A CA 1
ATOM 684 C C . ILE A 1 86 ? -14.368 4.277 2.325 1.00 88.00 86 ILE A C 1
ATOM 686 O O . ILE A 1 86 ? -14.481 5.102 1.418 1.00 88.00 86 ILE A O 1
ATOM 690 N N . PRO A 1 87 ? -15.194 4.287 3.390 1.00 85.56 87 PRO A N 1
ATOM 691 C CA . PRO A 1 87 ? -16.149 5.364 3.612 1.00 85.56 87 PRO A CA 1
ATOM 692 C C . PRO A 1 87 ? -15.431 6.648 4.048 1.00 85.56 87 PRO A C 1
ATOM 694 O O . PRO A 1 87 ? -14.388 6.595 4.695 1.00 85.56 87 PRO A O 1
ATOM 697 N N . GLU A 1 88 ? -16.021 7.800 3.732 1.00 85.94 88 GLU A N 1
ATOM 698 C CA . GLU A 1 88 ? -15.551 9.094 4.236 1.00 85.94 88 GLU A CA 1
ATOM 699 C C . GLU A 1 88 ? -15.722 9.169 5.762 1.00 85.94 88 GLU A C 1
ATOM 701 O O . GLU A 1 88 ? -16.817 8.917 6.281 1.00 85.94 88 GLU A O 1
ATOM 706 N N . THR A 1 89 ? -14.644 9.523 6.464 1.00 86.62 89 THR A N 1
ATOM 707 C CA . THR A 1 89 ? -14.574 9.586 7.933 1.00 86.62 89 THR A CA 1
ATOM 708 C C . THR A 1 89 ? -14.676 11.015 8.465 1.00 86.62 89 THR A C 1
ATOM 710 O O . THR A 1 89 ? -14.981 11.227 9.640 1.00 86.62 89 THR A O 1
ATOM 713 N N . LYS A 1 90 ? -14.485 12.026 7.608 1.00 82.25 90 LYS A N 1
ATOM 714 C CA . LYS A 1 90 ? -14.476 13.432 8.011 1.00 82.25 90 LYS A CA 1
ATOM 715 C C . LYS A 1 90 ? -15.787 13.856 8.673 1.00 82.25 90 LYS A C 1
ATOM 717 O O . LYS A 1 90 ? -16.863 13.777 8.083 1.00 82.25 90 LYS A O 1
ATOM 722 N N . GLY A 1 91 ? -15.662 14.421 9.874 1.00 81.38 91 GLY A N 1
ATOM 723 C CA . GLY A 1 91 ? -16.782 14.993 10.624 1.00 81.38 91 GLY A CA 1
ATOM 724 C C . GLY A 1 91 ? -17.688 13.961 11.294 1.00 81.38 91 GLY A C 1
ATOM 725 O O . GLY A 1 91 ? -18.754 14.344 11.766 1.00 81.38 91 GLY A O 1
ATOM 726 N N . LYS A 1 92 ? -17.277 12.687 11.334 1.00 84.50 92 LYS A N 1
ATOM 727 C CA . LYS A 1 92 ? -17.968 11.617 12.058 1.00 84.50 92 LYS A CA 1
ATOM 728 C C . LYS A 1 92 ? -17.313 11.365 13.409 1.00 84.50 92 LYS A C 1
ATOM 730 O O . LYS A 1 92 ? -16.096 11.505 13.540 1.00 84.50 92 LYS A O 1
ATOM 735 N N . THR A 1 93 ? -18.100 10.976 14.408 1.00 85.38 93 THR A N 1
ATOM 736 C CA . THR A 1 93 ? -17.542 10.483 15.678 1.00 85.38 93 THR A CA 1
ATOM 737 C C . THR A 1 93 ? -17.076 9.034 15.539 1.00 85.38 93 THR A C 1
ATOM 739 O O . THR A 1 93 ? -17.466 8.319 14.614 1.00 85.38 93 THR A O 1
ATOM 742 N N . LEU A 1 94 ? -16.242 8.570 16.472 1.00 78.81 94 LEU A N 1
ATOM 743 C CA . LEU A 1 94 ? -15.773 7.181 16.471 1.00 78.81 94 LEU A CA 1
ATOM 744 C C . LEU A 1 94 ? -16.931 6.187 16.659 1.00 78.81 94 LEU A C 1
ATOM 746 O O . LEU A 1 94 ? -16.912 5.117 16.059 1.00 78.81 94 LEU A O 1
ATOM 750 N N . GLU A 1 95 ? -17.958 6.541 17.436 1.00 80.38 95 GLU A N 1
ATOM 751 C CA . GLU A 1 95 ? -19.152 5.704 17.613 1.00 80.38 95 GLU A CA 1
ATOM 752 C C . GLU A 1 95 ? -19.965 5.588 16.315 1.00 80.38 95 GLU A C 1
ATOM 754 O O . GLU A 1 95 ? -20.438 4.505 15.966 1.00 80.38 95 GLU A O 1
ATOM 759 N N . GLU A 1 96 ? -20.097 6.683 15.558 1.00 82.75 96 GLU A N 1
ATOM 760 C CA . GLU A 1 96 ? -20.753 6.669 14.245 1.00 82.75 96 GLU A CA 1
ATOM 761 C C . GLU A 1 96 ? -19.982 5.811 13.234 1.00 82.75 96 GLU A C 1
ATOM 763 O O . GLU A 1 96 ? -20.594 5.140 12.398 1.00 82.75 96 GLU A O 1
ATOM 768 N N . MET A 1 97 ? -18.648 5.806 13.320 1.00 85.00 97 MET A N 1
ATOM 769 C CA . MET A 1 97 ? -17.793 4.940 12.506 1.00 85.00 97 MET A CA 1
ATOM 770 C C . MET A 1 97 ? -17.988 3.461 12.850 1.00 85.00 97 MET A C 1
ATOM 772 O O . MET A 1 97 ? -18.134 2.651 11.938 1.00 85.00 97 MET A O 1
ATOM 776 N N . GLU A 1 98 ? -18.062 3.098 14.133 1.00 79.75 98 GLU A N 1
ATOM 777 C CA . GLU A 1 98 ? -18.330 1.716 14.562 1.00 79.75 98 GLU A CA 1
ATOM 778 C C . GLU A 1 98 ? -19.678 1.207 14.014 1.00 79.75 98 GLU A C 1
ATOM 780 O O . GLU A 1 98 ? -19.740 0.124 13.426 1.00 79.75 98 GLU A O 1
ATOM 785 N N . ALA A 1 99 ? -20.733 2.027 14.073 1.00 79.25 99 ALA A N 1
ATOM 786 C CA . ALA A 1 99 ? -22.054 1.674 13.544 1.00 79.25 99 ALA A CA 1
ATOM 787 C C . ALA A 1 99 ? -22.080 1.458 12.014 1.00 79.25 99 ALA A C 1
ATOM 789 O O . ALA A 1 99 ? -22.910 0.696 11.508 1.00 79.25 99 ALA A O 1
ATOM 790 N N . LEU A 1 100 ? -21.189 2.113 11.257 1.00 75.88 100 LEU A N 1
ATOM 791 C CA . LEU A 1 100 ? -21.060 1.914 9.805 1.00 75.88 100 LEU A CA 1
ATOM 792 C C . LEU A 1 100 ? -20.477 0.541 9.450 1.00 75.88 100 LEU A C 1
ATOM 794 O O . LEU A 1 100 ? -20.818 0.000 8.396 1.00 75.88 100 LEU A O 1
ATOM 798 N N . PHE A 1 101 ? -19.615 -0.012 10.305 1.00 69.88 101 PHE A N 1
ATOM 799 C CA . PHE A 1 101 ? -19.000 -1.325 10.098 1.00 69.88 101 PHE A CA 1
ATOM 800 C C . PHE A 1 101 ? -19.815 -2.474 10.697 1.00 69.88 101 PHE A C 1
ATOM 802 O O . PHE A 1 101 ? -19.689 -3.591 10.213 1.00 69.88 101 PHE A O 1
ATOM 809 N N . GLU A 1 102 ? -20.687 -2.218 11.677 1.00 69.12 102 GLU A N 1
ATOM 810 C CA . GLU A 1 102 ? -21.642 -3.222 12.181 1.00 69.12 102 GLU A CA 1
ATOM 811 C C . GLU A 1 102 ? -22.819 -3.482 11.223 1.00 69.12 102 GLU A C 1
ATOM 813 O O . GLU A 1 102 ? -23.421 -4.553 11.257 1.00 69.12 102 GLU A O 1
ATOM 818 N N . LYS A 1 103 ? -23.172 -2.508 10.373 1.00 52.72 103 LYS A N 1
ATOM 819 C CA . LYS A 1 103 ? -24.301 -2.603 9.425 1.00 52.72 103 LYS A CA 1
ATOM 820 C C . LYS A 1 103 ? -23.954 -3.199 8.054 1.00 52.72 103 LYS A C 1
ATOM 822 O O . LYS A 1 103 ? -24.843 -3.274 7.202 1.00 52.72 103 LYS A O 1
ATOM 827 N N . LYS A 1 104 ? -22.699 -3.575 7.818 1.00 46.38 104 LYS A N 1
ATOM 828 C CA . LYS A 1 104 ? -22.230 -4.228 6.587 1.00 46.38 104 LYS A CA 1
ATOM 829 C C . LYS A 1 104 ? -21.948 -5.699 6.839 1.00 46.38 104 LYS A C 1
ATOM 831 O O . LYS A 1 104 ? -22.222 -6.480 5.903 1.00 46.38 104 LYS A O 1
#

Sequence (104 aa):
FAMSMGPIVWVLLSEIFPNKIRSAAMAVAVAGQWLANYFVSQTFPIVVESDANRLIMDGGTWNNALPYFLFSAFIVIIILFVWRYIPETKGKTLEEMEALFEKK

Secondary structure (DSSP, 8-state):
--SSHHHHHHHHHHHHS-TTTHHHHHHHHHHHHHHHHHHHHHHHHHHHHSHHHHTTTTS-S-TT-HHHHHHHHHHHHHHHHHHHH----TT--HHHHHHHHHT-

Foldseek 3Di:
DCPDPVNVVVVLLQLQDAPVCSVVSVVVVVVVVVVVVVCCVVCVVVLQPDCVLVVCVPHDDQVSPVVVVVVVVVVVVVVVCCVPPPDDRPPDDSVRSVVVVVVD